Protein AF-0000000080778380 (afdb_homodimer)

Foldseek 3Di:
DVVVVVVVVVVVVVVVVVLVVVLVVLLVVLVVCVVVVHDLDDPVVVVVVLVVLVPDPDPCSVVVSVVVVVSSVVSSVSSVVVD/DVVVVVVVVVVVVVVVVVLVVVLVVLLVVLVVCVVVVHDLDDPVVVVVVLVVLVPDPDPCSVVVSVVVVVSSVVSSVSSVVVD

Radius of gyration: 16.79 Å; Cα contacts (8 Å, |Δi|>4): 120; chains: 2; bounding box: 36×52×35 Å

Organism: Finegoldia magna (strain ATCC 29328 / DSM 20472 / WAL 2508) (NCBI:txid334413)

Solvent-accessible surface area (backbone atoms only — not comparable to full-atom values): 9140 Å² total; per-residue (Å²): 110,66,66,60,49,51,53,45,51,53,48,50,52,51,44,50,53,49,48,47,54,45,46,52,51,32,40,51,49,25,52,53,26,57,77,66,74,42,72,88,79,48,67,71,60,54,49,50,56,55,50,54,51,69,69,50,85,55,90,50,40,70,54,49,48,56,37,48,51,45,45,52,52,47,39,52,51,50,26,51,67,76,102,110,64,69,60,49,54,52,44,51,54,48,50,52,52,44,51,52,49,48,48,53,45,46,51,50,31,40,51,50,25,51,54,25,58,77,66,74,43,71,87,80,47,70,69,61,54,48,51,56,54,49,55,51,67,69,50,86,54,92,51,39,71,55,49,49,55,36,49,52,44,47,52,52,47,38,51,50,50,25,51,66,77,103

Sequence (166 aa):
MEKFRKEIDEIDSEIARLLEERFEICSEIGEFKSKNNIETEDKSREKKIFEKIDQTDLKYRDNIKEVEAKILLESKKIQDNLKMEKFRKEIDEIDSEIARLLEERFEICSEIGEFKSKNNIETEDKSREKKIFEKIDQTDLKYRDNIKEVEAKILLESKKIQDNLK

Secondary structure (DSSP, 8-state):
-HHHHHHHHHHHHHHHHHHHHHHHHHHHHHHHHHHTT--S--HHHHHHHHHHHHT---TTHHHHHHHHHHHHHHHHHHHHHT-/-HHHHHHHHHHHHHHHHHHHHHHHHHHHHHHHHHHTT--S--HHHHHHHHHHHHT---TTHHHHHHHHHHHHHHHHHHHHHT-

InterPro domains:
  IPR002701 Chorismate mutase II, prokaryotic-type [PF01817] (5-79)
  IPR002701 Chorismate mutase II, prokaryotic-type [PS51168] (1-83)
  IPR002701 Chorismate mutase II, prokaryotic-type [SM00830] (5-82)
  IPR036263 Chorismate mutase type II superfamily [SSF48600] (1-53)
  IPR036979 Chorismate mutase domain superfamily [G3DSA:1.20.59.10] (1-80)
  IPR051331 Chorismate mutase-related enzymes [PTHR38041] (3-81)

pLDDT: mean 96.29, std 5.12, range [65.81, 98.88]

Structure (mmCIF, N/CA/C/O backbone):
data_AF-0000000080778380-model_v1
#
loop_
_entity.id
_entity.type
_entity.pdbx_description
1 polymer 'Chorismate mutase'
#
loop_
_atom_site.group_PDB
_atom_site.id
_atom_site.type_symbol
_atom_site.label_atom_id
_atom_site.label_alt_id
_atom_site.label_comp_id
_atom_site.label_asym_id
_atom_site.label_entity_id
_atom_site.label_seq_id
_atom_site.pdbx_PDB_ins_code
_atom_site.Cartn_x
_atom_site.Cartn_y
_atom_site.Cartn_z
_atom_site.occupancy
_atom_site.B_iso_or_equiv
_atom_site.auth_seq_id
_atom_site.auth_comp_id
_atom_site.auth_asym_id
_atom_site.auth_atom_id
_atom_site.pdbx_PDB_model_num
ATOM 1 N N . MET A 1 1 ? 8.008 -16.703 -15.547 1 87.94 1 MET A N 1
ATOM 2 C CA . MET A 1 1 ? 7.828 -15.938 -14.312 1 87.94 1 MET A CA 1
ATOM 3 C C . MET A 1 1 ? 8.352 -14.516 -14.469 1 87.94 1 MET A C 1
ATOM 5 O O . MET A 1 1 ? 7.809 -13.586 -13.867 1 87.94 1 MET A O 1
ATOM 9 N N . GLU A 1 2 ? 9.227 -14.406 -15.391 1 91.5 2 GLU A N 1
ATOM 10 C CA . GLU A 1 2 ? 9.93 -13.133 -15.508 1 91.5 2 GLU A CA 1
ATOM 11 C C . GLU A 1 2 ? 8.992 -12.039 -16.016 1 91.5 2 GLU A C 1
ATOM 13 O O . GLU A 1 2 ? 9.078 -10.891 -15.578 1 91.5 2 GLU A O 1
ATOM 18 N N . LYS A 1 3 ? 8.102 -12.422 -16.844 1 94.38 3 LYS A N 1
ATOM 19 C CA . LYS A 1 3 ? 7.156 -11.43 -17.344 1 94.38 3 LYS A CA 1
ATOM 20 C C . LYS A 1 3 ? 6.254 -10.914 -16.234 1 94.38 3 LYS A C 1
ATOM 22 O O . LYS A 1 3 ? 6.02 -9.711 -16.125 1 94.38 3 LYS A O 1
ATOM 27 N N . PHE A 1 4 ? 5.773 -11.797 -15.367 1 95.75 4 PHE A N 1
ATOM 28 C CA . PHE A 1 4 ? 4.941 -11.422 -14.227 1 95.75 4 PHE A CA 1
ATOM 29 C C . PHE A 1 4 ? 5.695 -10.5 -13.281 1 95.75 4 PHE A C 1
ATOM 31 O O . PHE A 1 4 ? 5.156 -9.484 -12.836 1 95.75 4 PHE A O 1
ATOM 38 N N . ARG A 1 5 ? 6.918 -10.82 -13.117 1 96 5 ARG A N 1
ATOM 39 C CA . ARG A 1 5 ? 7.727 -10.055 -12.172 1 96 5 ARG A CA 1
ATOM 40 C C . ARG A 1 5 ? 8.008 -8.648 -12.688 1 96 5 ARG A C 1
ATOM 42 O O . ARG A 1 5 ? 8.016 -7.688 -11.922 1 96 5 ARG A O 1
ATOM 49 N N . LYS A 1 6 ? 8.227 -8.594 -13.922 1 97.44 6 LYS A N 1
ATOM 50 C CA . LYS A 1 6 ? 8.445 -7.285 -14.539 1 97.44 6 LYS A CA 1
ATOM 51 C C . LYS A 1 6 ? 7.215 -6.395 -14.406 1 97.44 6 LYS A C 1
ATOM 53 O O . LYS A 1 6 ? 7.328 -5.207 -14.094 1 97.44 6 LYS A O 1
ATOM 58 N N . GLU A 1 7 ? 6.07 -6.98 -14.586 1 98.25 7 GLU A N 1
ATOM 59 C CA . GLU A 1 7 ? 4.82 -6.238 -14.453 1 98.25 7 GLU A CA 1
ATOM 60 C C . GLU A 1 7 ? 4.609 -5.773 -13.016 1 98.25 7 GLU A C 1
ATOM 62 O O . GLU A 1 7 ? 4.25 -4.617 -12.773 1 98.25 7 GLU A O 1
ATOM 67 N N . ILE A 1 8 ? 4.852 -6.641 -12.086 1 98.5 8 ILE A N 1
ATOM 68 C CA . ILE A 1 8 ? 4.695 -6.324 -10.672 1 98.5 8 ILE A CA 1
ATOM 69 C C . ILE A 1 8 ? 5.688 -5.23 -10.273 1 98.5 8 ILE A C 1
ATOM 71 O O . ILE A 1 8 ? 5.332 -4.289 -9.562 1 98.5 8 ILE A O 1
ATOM 75 N N . ASP A 1 9 ? 6.918 -5.367 -10.844 1 98 9 ASP A N 1
ATOM 76 C CA . ASP A 1 9 ? 7.938 -4.375 -10.523 1 98 9 ASP A CA 1
ATOM 77 C C . ASP A 1 9 ? 7.523 -2.988 -11.016 1 98 9 ASP A C 1
ATOM 79 O O . ASP A 1 9 ? 7.766 -1.987 -10.336 1 98 9 ASP A O 1
ATOM 83 N N . GLU A 1 10 ? 6.965 -2.898 -12.141 1 98.44 10 GLU A N 1
ATOM 84 C CA . GLU A 1 10 ? 6.496 -1.629 -12.688 1 98.44 10 GLU A CA 1
ATOM 85 C C . GLU A 1 10 ? 5.363 -1.05 -11.844 1 98.44 10 GLU A C 1
ATOM 87 O O . GLU A 1 10 ? 5.355 0.145 -11.539 1 98.44 10 GLU A O 1
ATOM 92 N N . ILE A 1 11 ? 4.426 -1.887 -11.477 1 98.75 11 ILE A N 1
ATOM 93 C CA . ILE A 1 11 ? 3.305 -1.459 -10.648 1 98.75 11 ILE A CA 1
ATOM 94 C C . ILE A 1 11 ? 3.816 -0.987 -9.289 1 98.75 11 ILE A C 1
ATOM 96 O O . ILE A 1 11 ? 3.393 0.058 -8.789 1 98.75 11 ILE A O 1
ATOM 100 N N . ASP A 1 12 ? 4.77 -1.764 -8.734 1 98.5 12 ASP A N 1
ATOM 101 C CA . ASP A 1 12 ? 5.324 -1.414 -7.43 1 98.5 12 ASP A CA 1
ATOM 102 C C . ASP A 1 12 ? 6.023 -0.056 -7.473 1 98.5 12 ASP A C 1
ATOM 104 O O . ASP A 1 12 ? 5.945 0.721 -6.52 1 98.5 12 ASP A O 1
ATOM 108 N N . SER 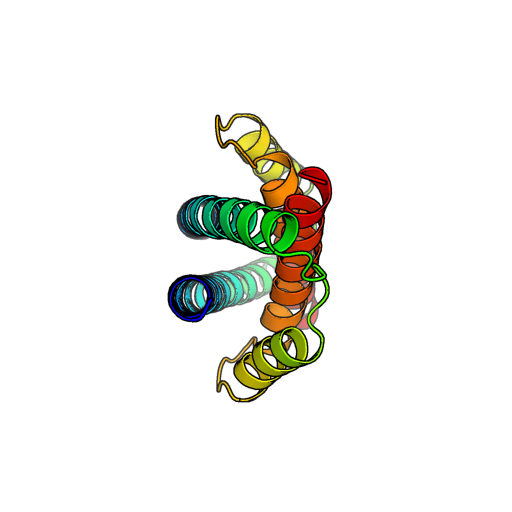A 1 13 ? 6.711 0.201 -8.57 1 97.88 13 SER A N 1
ATOM 109 C CA . SER A 1 13 ? 7.379 1.487 -8.727 1 97.88 13 SER A CA 1
ATOM 110 C C . SER A 1 13 ? 6.375 2.635 -8.75 1 97.88 13 SER A C 1
ATOM 112 O O . SER A 1 13 ? 6.613 3.686 -8.148 1 97.88 13 SER A O 1
ATOM 114 N N . GLU A 1 14 ? 5.297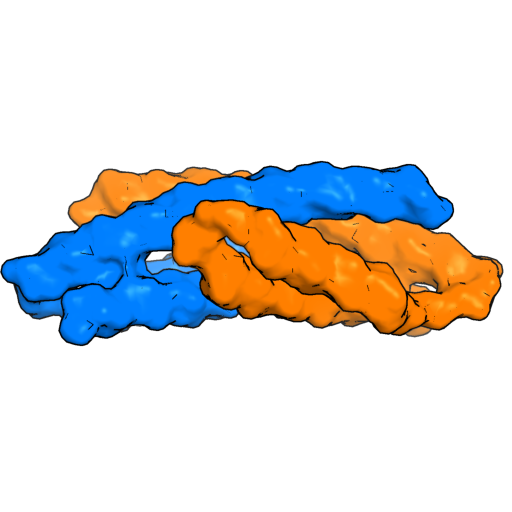 2.434 -9.398 1 98.62 14 GLU A N 1
ATOM 115 C CA . GLU A 1 14 ? 4.25 3.449 -9.453 1 98.62 14 GLU A CA 1
ATOM 116 C C . GLU A 1 14 ? 3.6 3.646 -8.086 1 98.62 14 GLU A C 1
ATOM 118 O O . GLU A 1 14 ? 3.346 4.777 -7.672 1 98.62 14 GLU A O 1
ATOM 123 N N . ILE A 1 15 ? 3.344 2.582 -7.383 1 98.81 15 ILE A N 1
ATOM 124 C CA . ILE A 1 15 ? 2.748 2.656 -6.055 1 98.81 15 ILE A CA 1
ATOM 125 C C . ILE A 1 15 ? 3.678 3.424 -5.113 1 98.81 15 ILE A C 1
ATOM 127 O O . ILE A 1 15 ? 3.23 4.289 -4.359 1 98.81 15 ILE A O 1
ATOM 131 N N . ALA A 1 16 ? 4.973 3.125 -5.215 1 98.62 16 ALA A N 1
ATOM 132 C CA . ALA A 1 16 ? 5.938 3.811 -4.359 1 98.62 16 ALA A CA 1
ATOM 133 C C . ALA A 1 16 ? 5.934 5.312 -4.621 1 98.62 16 ALA A C 1
ATOM 135 O O . ALA A 1 16 ? 5.988 6.113 -3.686 1 98.62 16 ALA A O 1
ATOM 136 N N . ARG A 1 17 ? 5.8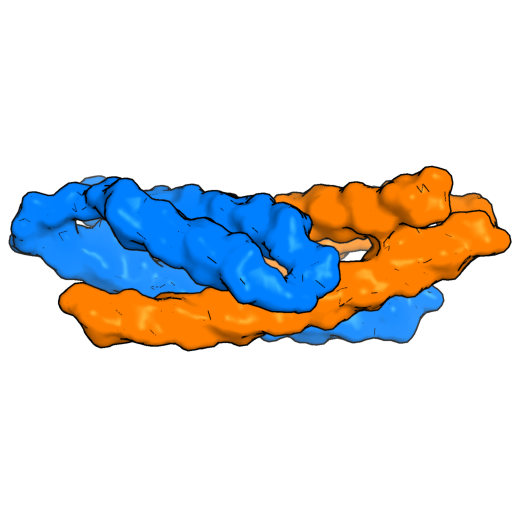79 5.66 -5.871 1 98.38 17 ARG A N 1
ATOM 137 C CA . ARG A 1 17 ? 5.844 7.07 -6.242 1 98.38 17 ARG A CA 1
ATOM 138 C C . ARG A 1 17 ? 4.59 7.75 -5.695 1 98.38 17 ARG A C 1
ATOM 140 O O . ARG A 1 17 ? 4.664 8.859 -5.16 1 98.38 17 ARG A O 1
ATOM 147 N N . LEU A 1 18 ? 3.447 7.129 -5.805 1 98.88 18 LEU A N 1
ATOM 148 C CA . LEU A 1 18 ? 2.189 7.668 -5.297 1 98.88 18 LEU A CA 1
ATOM 149 C C . LEU A 1 18 ? 2.219 7.773 -3.773 1 98.88 18 LEU A C 1
ATOM 151 O O . LEU A 1 18 ? 1.745 8.758 -3.207 1 98.88 18 LEU A O 1
ATOM 155 N N . LEU A 1 19 ? 2.824 6.797 -3.109 1 98.88 19 LEU A N 1
ATOM 156 C CA . LEU A 1 19 ? 2.941 6.828 -1.655 1 98.88 19 LEU A CA 1
ATOM 157 C C . LEU A 1 19 ? 3.83 7.984 -1.208 1 98.88 19 LEU A C 1
ATOM 159 O O . LEU A 1 19 ? 3.541 8.641 -0.206 1 98.88 19 LEU A O 1
ATOM 163 N N . GLU A 1 20 ? 4.906 8.156 -1.979 1 98.81 20 GLU A N 1
ATOM 164 C CA . GLU A 1 20 ? 5.785 9.289 -1.679 1 98.81 20 GLU A CA 1
ATOM 165 C C . GLU A 1 20 ? 5.016 10.609 -1.716 1 98.81 20 GLU A C 1
ATOM 167 O O . GLU A 1 20 ? 5.141 11.43 -0.807 1 98.81 20 GLU A O 1
ATOM 172 N N . GLU A 1 21 ? 4.258 10.766 -2.766 1 98.75 21 GLU A N 1
ATOM 173 C CA . GLU A 1 21 ? 3.434 11.969 -2.9 1 98.75 21 GLU A CA 1
ATOM 174 C C . GLU A 1 21 ? 2.42 12.07 -1.766 1 98.75 21 GLU A C 1
ATOM 176 O O . GLU A 1 21 ? 2.258 13.133 -1.163 1 98.75 21 GLU A O 1
ATOM 181 N N . ARG A 1 22 ? 1.748 11.07 -1.43 1 98.81 22 ARG A N 1
ATOM 182 C CA . ARG A 1 22 ? 0.741 11.031 -0.374 1 98.81 22 ARG A CA 1
ATOM 183 C C . ARG A 1 22 ? 1.346 11.422 0.973 1 98.81 22 ARG A C 1
ATOM 185 O O . ARG A 1 22 ? 0.743 12.18 1.735 1 98.81 22 ARG A O 1
ATOM 192 N N . PHE A 1 23 ? 2.496 10.836 1.221 1 98.69 23 PHE A N 1
ATOM 193 C CA . PHE A 1 23 ? 3.129 11.047 2.518 1 98.69 23 PHE A CA 1
ATOM 194 C C . PHE A 1 23 ? 3.654 12.469 2.643 1 98.69 23 PH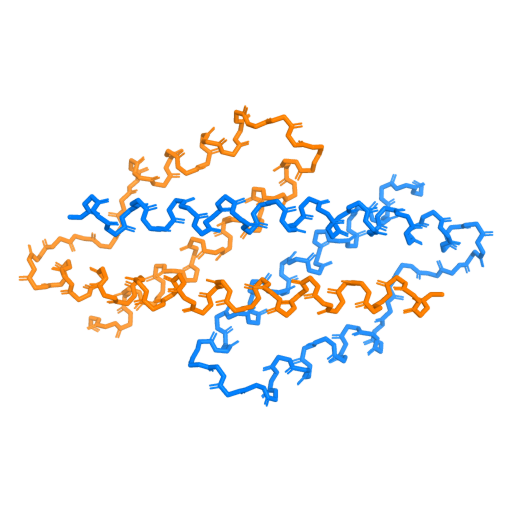E A C 1
ATOM 196 O O . PHE A 1 23 ? 3.662 13.047 3.734 1 98.69 23 PHE A O 1
ATOM 203 N N . GLU A 1 24 ? 4.047 13.023 1.475 1 98.5 24 GLU A N 1
ATOM 204 C CA . GLU A 1 24 ? 4.387 14.445 1.496 1 98.5 24 GLU A CA 1
ATOM 205 C C . GLU A 1 24 ? 3.182 15.297 1.886 1 98.5 24 GLU A C 1
ATOM 207 O O . GLU A 1 24 ? 3.297 16.203 2.711 1 98.5 24 GLU A O 1
ATOM 212 N N . ILE A 1 25 ? 2.047 15.008 1.34 1 98.5 25 ILE A N 1
ATOM 213 C CA . ILE A 1 25 ? 0.816 15.703 1.688 1 98.5 25 ILE A CA 1
ATOM 214 C C . ILE A 1 25 ? 0.496 15.484 3.164 1 98.5 25 ILE A C 1
ATOM 216 O O . ILE A 1 25 ? 0.08 16.406 3.861 1 98.5 25 ILE A O 1
ATOM 220 N N . CYS A 1 26 ? 0.707 14.273 3.701 1 98.12 26 CYS A N 1
ATOM 221 C CA . CYS A 1 26 ? 0.464 13.969 5.109 1 98.12 26 CYS A CA 1
ATOM 222 C C . CYS A 1 26 ? 1.348 14.828 6.008 1 98.12 26 CYS A C 1
ATOM 224 O O . CYS A 1 26 ? 0.914 15.266 7.074 1 98.12 26 CYS A O 1
ATOM 226 N N . SER A 1 27 ? 2.572 14.977 5.527 1 97.81 27 SER A N 1
ATOM 227 C CA . SER A 1 27 ? 3.479 15.828 6.285 1 97.81 27 SER A CA 1
ATOM 228 C C . SER A 1 27 ? 2.943 17.25 6.383 1 97.81 27 SER A C 1
ATOM 230 O O . SER A 1 27 ? 2.957 17.859 7.457 1 97.81 27 SER A O 1
ATOM 232 N N . GLU A 1 28 ? 2.447 17.75 5.297 1 97.44 28 GLU A N 1
ATOM 233 C CA . GLU A 1 28 ? 1.861 19.078 5.266 1 97.44 28 GLU A CA 1
ATOM 234 C C . GLU A 1 28 ? 0.621 19.172 6.152 1 97.44 28 GLU A C 1
ATOM 236 O O . GLU A 1 28 ? 0.413 20.156 6.848 1 97.44 28 GLU A O 1
ATOM 241 N N . ILE A 1 29 ? -0.168 18.188 6.148 1 97.19 29 ILE A N 1
ATOM 242 C CA . ILE A 1 29 ? -1.358 18.109 6.992 1 97.19 29 ILE A CA 1
ATOM 243 C C . ILE A 1 29 ? -0.952 18.125 8.461 1 97.19 29 ILE A C 1
ATOM 245 O O . ILE A 1 29 ? -1.56 18.828 9.273 1 97.19 29 ILE A O 1
ATOM 249 N N . GLY A 1 30 ? 0.051 17.359 8.75 1 96.56 30 GLY A N 1
ATOM 250 C CA . GLY A 1 30 ? 0.546 17.344 10.117 1 96.56 30 GLY A CA 1
ATOM 251 C C . GLY A 1 30 ? 0.963 18.703 10.617 1 96.56 30 GLY A C 1
ATOM 252 O O . GLY A 1 30 ? 0.634 19.094 11.742 1 96.56 30 GLY A O 1
ATOM 253 N N . GLU A 1 31 ? 1.699 19.422 9.758 1 96.31 31 GLU A N 1
ATOM 254 C CA . GLU A 1 31 ? 2.123 20.766 10.102 1 96.31 31 GLU A CA 1
ATOM 255 C C . GLU A 1 31 ? 0.92 21.688 10.328 1 96.31 31 GLU A C 1
ATOM 257 O O . GLU A 1 31 ? 0.893 22.453 11.297 1 96.31 31 GLU A O 1
ATOM 262 N N . PHE A 1 32 ? 0.011 21.609 9.406 1 95.56 32 PHE A N 1
ATOM 263 C CA . PHE A 1 32 ? -1.204 22.406 9.508 1 95.56 32 PHE A CA 1
ATOM 264 C C . PHE A 1 32 ? -1.931 22.125 10.82 1 95.56 32 PHE A C 1
ATOM 266 O O . PHE A 1 32 ? -2.332 23.047 11.523 1 95.56 32 PHE A O 1
ATOM 273 N N . LYS A 1 33 ? -2.09 20.906 11.164 1 96 33 LYS A N 1
ATOM 274 C CA . LYS A 1 33 ? -2.811 20.516 12.375 1 96 33 LYS A CA 1
ATOM 275 C C . LYS A 1 33 ? -2.072 20.984 13.625 1 96 33 LYS A C 1
ATOM 277 O O . LYS A 1 33 ? -2.691 21.469 14.57 1 96 33 LYS A O 1
ATOM 282 N N . SER A 1 34 ? -0.782 20.766 13.57 1 95.31 34 SER A N 1
ATOM 283 C CA . SER A 1 34 ? 0.041 21.203 14.695 1 95.31 34 SER A CA 1
ATOM 284 C C . SER A 1 34 ? -0.096 22.703 14.945 1 95.31 34 SER A C 1
ATOM 286 O O . SER A 1 34 ? -0.331 23.125 16.078 1 95.31 34 SER A O 1
ATOM 288 N N . LYS A 1 35 ? -0.036 23.422 13.961 1 95.25 35 LYS A N 1
ATOM 289 C CA . LYS A 1 35 ? -0.121 24.875 14.047 1 95.25 35 LYS A CA 1
ATOM 290 C C . LYS A 1 35 ? -1.494 25.328 14.547 1 95.25 35 LYS A C 1
ATOM 292 O O . LYS A 1 35 ? -1.627 26.391 15.156 1 95.25 35 LYS A O 1
ATOM 297 N N . ASN A 1 36 ? -2.465 24.531 14.32 1 95.69 36 ASN A N 1
ATOM 298 C CA . ASN A 1 36 ? -3.832 24.922 14.664 1 95.69 36 ASN A CA 1
ATOM 299 C C . ASN A 1 36 ? -4.363 24.109 15.844 1 95.69 36 ASN A C 1
ATOM 301 O O . ASN A 1 36 ? -5.566 24.125 16.109 1 95.69 36 ASN A O 1
ATOM 305 N N . ASN A 1 37 ? -3.564 23.281 16.453 1 95.88 37 ASN A N 1
ATOM 306 C CA . ASN A 1 37 ? -3.879 22.5 17.641 1 95.88 37 ASN A CA 1
ATOM 307 C C . ASN A 1 37 ? -4.992 21.484 17.359 1 95.88 37 ASN A C 1
ATOM 309 O O . ASN A 1 37 ? -5.934 21.359 18.141 1 95.88 37 ASN A O 1
ATOM 313 N N . ILE A 1 38 ? -4.926 21.016 16.219 1 94.94 38 ILE A N 1
ATOM 314 C CA . ILE A 1 38 ? -5.844 19.953 15.805 1 94.94 38 ILE A CA 1
ATOM 315 C C . ILE A 1 38 ? -5.176 18.594 15.984 1 94.94 38 ILE A C 1
ATOM 317 O O . ILE A 1 38 ? -3.998 18.422 15.656 1 94.94 38 ILE A O 1
ATOM 321 N N . GLU A 1 39 ? -5.859 17.656 16.469 1 95.62 39 GLU A N 1
ATOM 322 C CA . GLU A 1 39 ? -5.316 16.328 16.703 1 95.62 39 GLU A CA 1
ATOM 323 C C . GLU A 1 39 ? -5.062 15.586 15.391 1 95.62 39 GLU A C 1
ATOM 325 O O . GLU A 1 39 ? -5.793 15.773 14.414 1 95.62 39 GLU A O 1
ATOM 330 N N . THR A 1 40 ? -4.082 14.719 15.375 1 96.19 40 THR A N 1
ATOM 331 C CA . THR A 1 40 ? -3.762 13.906 14.211 1 96.19 40 THR A CA 1
ATOM 332 C C . THR A 1 40 ? -4.891 12.922 13.906 1 96.19 40 THR A C 1
ATOM 334 O O . THR A 1 40 ? -5.312 12.781 12.758 1 96.19 40 THR A O 1
ATOM 337 N N . GLU A 1 41 ? -5.312 12.281 15.031 1 95.69 41 GLU A N 1
ATOM 338 C CA . GLU A 1 41 ? -6.375 11.289 14.875 1 95.69 41 GLU A CA 1
ATOM 339 C C . GLU A 1 41 ? -7.672 11.945 14.406 1 95.69 41 GLU A C 1
ATOM 341 O O . GLU A 1 41 ? -8.062 13 14.914 1 95.69 41 GLU A O 1
ATOM 346 N N . ASP A 1 42 ? -8.234 11.375 13.391 1 95.75 42 ASP A N 1
ATOM 347 C CA . ASP A 1 42 ? -9.523 11.789 12.852 1 95.75 42 ASP A CA 1
ATOM 348 C C . ASP A 1 42 ? -10.391 10.578 12.523 1 95.75 42 ASP A C 1
ATOM 350 O O . ASP A 1 42 ? -10.445 10.141 11.375 1 95.75 42 ASP A O 1
ATOM 354 N N . LYS A 1 43 ? -11.102 10.125 13.484 1 97 43 LYS A N 1
ATOM 355 C CA . LYS A 1 43 ? -11.844 8.875 13.398 1 97 43 LYS A CA 1
ATOM 356 C C . LYS A 1 43 ? -12.898 8.93 12.297 1 97 43 LYS A C 1
ATOM 358 O O . LYS A 1 43 ? -13.164 7.93 11.625 1 97 43 LYS A O 1
ATOM 363 N N . SER A 1 44 ? -13.484 10.055 12.164 1 96.81 44 SER A N 1
ATOM 364 C CA . SER A 1 44 ? -14.5 10.219 11.133 1 96.81 44 SER A CA 1
ATOM 365 C C . SER A 1 44 ? -13.898 10.078 9.742 1 96.81 44 SER A C 1
ATOM 367 O O . SER A 1 44 ? -14.484 9.422 8.875 1 96.81 44 SER A O 1
ATOM 369 N N . ARG A 1 45 ? -12.727 10.688 9.578 1 96.75 45 ARG A N 1
ATOM 370 C CA . ARG A 1 45 ? -12.039 10.594 8.297 1 96.75 45 ARG A CA 1
ATOM 371 C C . ARG A 1 45 ? -11.594 9.164 8.016 1 96.75 45 ARG A C 1
ATOM 373 O O . ARG A 1 45 ? -11.75 8.672 6.898 1 96.75 45 ARG A O 1
ATOM 380 N N . GLU A 1 46 ? -11.062 8.516 9.031 1 97.38 46 GLU A N 1
ATOM 381 C CA . GLU A 1 46 ? -10.602 7.137 8.891 1 97.38 46 GLU A CA 1
ATOM 382 C C . GLU A 1 46 ? -11.75 6.211 8.5 1 97.38 46 GLU A C 1
ATOM 384 O O . GLU A 1 46 ? -11.609 5.383 7.598 1 97.38 46 GLU A O 1
ATOM 389 N N . LYS A 1 47 ? -12.852 6.402 9.117 1 97.31 47 LYS A N 1
ATOM 390 C CA . LYS A 1 47 ? -14.039 5.609 8.805 1 97.31 47 LYS A CA 1
ATOM 391 C C . LYS A 1 47 ? -14.469 5.809 7.352 1 97.31 47 LYS A C 1
ATOM 393 O O . LYS A 1 47 ? -14.812 4.844 6.664 1 97.31 47 LYS A O 1
ATOM 398 N N . LYS A 1 48 ? -14.453 6.98 6.938 1 97 48 LYS A N 1
ATOM 399 C CA . LYS A 1 48 ? -14.852 7.301 5.566 1 97 48 LYS A CA 1
ATOM 400 C C . LYS A 1 48 ? -13.93 6.625 4.555 1 97 48 LYS A C 1
ATOM 402 O O . LYS A 1 48 ? -14.391 6.156 3.512 1 97 48 LYS A O 1
ATOM 407 N N . ILE A 1 49 ? -12.656 6.617 4.852 1 96.69 49 ILE A N 1
ATOM 408 C CA . ILE A 1 49 ? -11.672 6 3.971 1 96.69 49 ILE A CA 1
ATOM 409 C C . ILE A 1 49 ? -11.992 4.516 3.807 1 96.69 49 ILE A C 1
ATOM 411 O O . ILE A 1 49 ? -12.055 4.008 2.684 1 96.69 49 ILE A O 1
ATOM 415 N N . PHE A 1 50 ? -12.242 3.84 4.902 1 96.62 50 PHE A N 1
ATOM 416 C CA . PHE A 1 50 ? -12.516 2.408 4.852 1 96.62 50 PHE A CA 1
ATOM 417 C C . PHE A 1 50 ? -13.883 2.139 4.23 1 96.62 50 PHE A C 1
ATOM 419 O O . PHE A 1 50 ? -14.055 1.171 3.484 1 96.62 50 PHE A O 1
ATOM 426 N N . GLU A 1 51 ? -14.828 2.98 4.5 1 96.88 51 GLU A N 1
ATOM 427 C CA . GLU A 1 51 ? -16.156 2.846 3.898 1 96.88 51 GLU A CA 1
ATOM 428 C C . GLU A 1 51 ? -16.078 2.975 2.379 1 96.88 51 GLU A C 1
ATOM 430 O O . GLU A 1 51 ? -16.797 2.271 1.658 1 96.88 51 GLU A O 1
ATOM 435 N N . LYS A 1 52 ? -15.281 3.877 1.929 1 96.69 52 LYS A N 1
ATOM 436 C CA . LYS A 1 52 ? -15.117 4.055 0.489 1 96.69 52 LYS A CA 1
ATOM 437 C C . LYS A 1 52 ? -14.594 2.781 -0.166 1 96.69 52 LYS A C 1
ATOM 439 O O . LYS A 1 52 ? -15.07 2.383 -1.23 1 96.69 52 LYS A O 1
ATOM 444 N N . ILE A 1 53 ? -13.625 2.201 0.501 1 95.62 53 ILE A N 1
ATOM 445 C CA . ILE A 1 53 ? -13.062 0.963 -0.025 1 95.62 53 ILE A CA 1
ATOM 446 C C . ILE A 1 53 ? -14.141 -0.124 -0.044 1 95.62 53 ILE A C 1
ATOM 448 O O . ILE A 1 53 ? -14.266 -0.865 -1.021 1 95.62 53 ILE A O 1
ATOM 452 N N . ASP A 1 54 ? -14.961 -0.139 1.015 1 95.31 54 ASP A N 1
ATOM 453 C CA . ASP A 1 54 ? -15.984 -1.165 1.16 1 95.31 54 ASP A CA 1
ATOM 454 C C . ASP A 1 54 ? -17.047 -1.034 0.073 1 95.31 54 ASP A C 1
ATOM 456 O O . ASP A 1 54 ? -17.719 -2.012 -0.268 1 95.31 54 ASP A O 1
ATOM 460 N N . GLN A 1 55 ? -17.172 0.06 -0.477 1 96.38 55 GLN A N 1
ATOM 461 C CA . GLN A 1 55 ? -18.234 0.335 -1.44 1 96.38 55 GLN A CA 1
ATOM 462 C C . GLN A 1 55 ? -17.766 0.057 -2.867 1 96.38 55 GLN A C 1
ATOM 464 O O . GLN A 1 55 ? -18.562 0.101 -3.807 1 96.38 55 GLN A O 1
ATOM 469 N N . THR A 1 56 ? -16.516 -0.242 -3.002 1 95.75 56 THR A N 1
ATOM 470 C CA . THR A 1 56 ? -16 -0.529 -4.336 1 95.75 56 THR A CA 1
ATOM 471 C C . THR A 1 56 ? -16.375 -1.943 -4.77 1 95.75 56 THR A C 1
ATOM 473 O O . THR A 1 56 ? -16.734 -2.779 -3.934 1 95.75 56 THR A O 1
ATOM 476 N N . ASP A 1 57 ? -16.375 -2.125 -6.086 1 95.62 57 ASP A N 1
ATOM 477 C CA . ASP A 1 57 ? -16.609 -3.457 -6.629 1 95.62 57 ASP A CA 1
ATOM 478 C C . ASP A 1 57 ? -15.305 -4.16 -6.977 1 95.62 57 ASP A C 1
ATOM 480 O O . ASP A 1 57 ? -15.297 -5.094 -7.785 1 95.62 57 ASP A O 1
ATOM 484 N N . LEU A 1 58 ? -14.281 -3.762 -6.371 1 96.94 58 LEU A N 1
ATOM 485 C CA . LEU A 1 58 ? -12.984 -4.352 -6.656 1 96.94 58 LEU A CA 1
ATOM 486 C C . LEU A 1 58 ? -12.93 -5.801 -6.176 1 96.94 58 LEU A C 1
ATOM 488 O O . LEU A 1 58 ? -13.406 -6.117 -5.086 1 96.94 58 LEU A O 1
ATOM 492 N N . LYS A 1 59 ? -12.391 -6.641 -6.973 1 97.56 59 LYS A N 1
ATOM 493 C CA . LYS A 1 59 ? -12.312 -8.07 -6.688 1 97.56 59 LYS A CA 1
ATOM 494 C C . LYS A 1 59 ? -11.508 -8.328 -5.418 1 97.56 59 LYS A C 1
ATOM 496 O O . LYS A 1 59 ? -11.836 -9.227 -4.641 1 97.56 59 LYS A O 1
ATOM 501 N N . TYR A 1 60 ? -10.5 -7.547 -5.176 1 97.81 60 TYR A N 1
ATOM 502 C CA . TYR A 1 60 ? -9.594 -7.773 -4.055 1 97.81 60 TYR A CA 1
ATOM 503 C C . TYR A 1 60 ? -9.773 -6.711 -2.98 1 97.81 60 TYR A C 1
ATOM 505 O O . TYR A 1 60 ? -8.812 -6.297 -2.332 1 97.81 60 TYR A O 1
ATOM 513 N N . ARG A 1 61 ? -10.969 -6.309 -2.82 1 97.25 61 ARG A N 1
ATOM 514 C CA . ARG A 1 61 ? -11.32 -5.199 -1.937 1 97.25 61 ARG A CA 1
ATOM 515 C C . ARG A 1 61 ? -10.828 -5.461 -0.516 1 97.25 61 ARG A C 1
ATOM 517 O O . ARG A 1 61 ? -10.336 -4.551 0.155 1 97.25 61 ARG A O 1
ATOM 524 N N . ASP A 1 62 ? -10.922 -6.707 -0.023 1 97.38 62 ASP A N 1
ATOM 525 C CA . ASP A 1 62 ? -10.516 -7.027 1.341 1 97.38 62 ASP A CA 1
ATOM 526 C C . ASP A 1 62 ? -9 -6.918 1.5 1 97.38 62 ASP A C 1
ATOM 528 O O . ASP A 1 62 ? -8.516 -6.395 2.506 1 97.38 62 ASP A O 1
ATOM 532 N N . ASN A 1 63 ? -8.266 -7.398 0.504 1 98.5 63 ASN A N 1
ATOM 533 C CA . ASN A 1 63 ? -6.812 -7.25 0.512 1 98.5 63 ASN A CA 1
ATOM 534 C C . ASN A 1 63 ? -6.398 -5.785 0.444 1 98.5 63 ASN A C 1
ATOM 536 O O . ASN A 1 63 ? -5.48 -5.363 1.146 1 98.5 63 ASN A O 1
ATOM 540 N N . ILE A 1 64 ? -7.094 -5.035 -0.396 1 98.69 64 ILE A N 1
ATOM 541 C CA . ILE A 1 64 ? -6.785 -3.623 -0.575 1 98.69 64 ILE A CA 1
ATOM 542 C C . ILE A 1 64 ? -7.043 -2.869 0.729 1 98.69 64 ILE A C 1
ATOM 544 O O . ILE A 1 64 ? -6.266 -1.988 1.107 1 98.69 64 ILE A O 1
ATOM 548 N N . LYS A 1 65 ? -8.078 -3.232 1.433 1 98.44 65 LYS A N 1
ATOM 549 C CA . LYS A 1 65 ? -8.398 -2.611 2.715 1 98.44 65 LYS A CA 1
ATOM 550 C C . LYS A 1 65 ? -7.266 -2.811 3.719 1 98.44 65 LYS A C 1
ATOM 552 O O . LYS A 1 65 ? -6.93 -1.897 4.477 1 98.44 65 LYS A O 1
ATOM 557 N N . GLU A 1 66 ? -6.695 -3.977 3.723 1 98.62 66 GLU A N 1
ATOM 558 C CA . 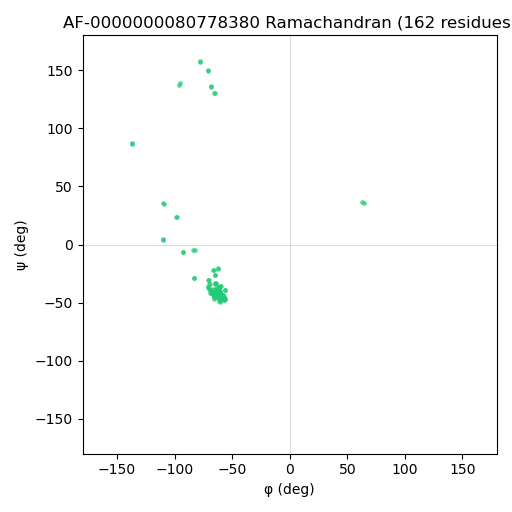GLU A 1 66 ? -5.578 -4.266 4.617 1 98.62 66 GLU A CA 1
ATOM 559 C C . GLU A 1 66 ? -4.375 -3.383 4.301 1 98.62 66 GLU A C 1
ATOM 561 O O . GLU A 1 66 ? -3.703 -2.889 5.207 1 98.62 66 GLU A O 1
ATOM 566 N N . VAL A 1 67 ? -4.098 -3.221 3.049 1 98.88 67 VAL A N 1
ATOM 567 C CA . VAL A 1 67 ? -2.984 -2.371 2.639 1 98.88 67 VAL A CA 1
ATOM 568 C C . VAL A 1 67 ? -3.277 -0.919 3.008 1 98.88 67 VAL A C 1
ATOM 570 O O . VAL A 1 67 ? -2.408 -0.217 3.527 1 98.88 67 VAL A O 1
ATOM 573 N N . GLU A 1 68 ? -4.535 -0.458 2.785 1 98.62 68 GLU A N 1
ATOM 574 C CA . GLU A 1 68 ? -4.93 0.906 3.121 1 98.62 68 GLU A CA 1
ATOM 575 C C . GLU A 1 68 ? -4.797 1.167 4.617 1 98.62 68 GLU A C 1
ATOM 577 O O . GLU A 1 68 ? -4.418 2.266 5.031 1 98.62 68 GLU A O 1
ATOM 582 N N . ALA A 1 69 ? -5.105 0.173 5.395 1 98.62 69 ALA A N 1
ATOM 583 C CA . ALA A 1 69 ? -4.949 0.307 6.84 1 98.62 69 ALA A CA 1
ATOM 584 C C . ALA A 1 69 ? -3.498 0.592 7.211 1 98.62 69 ALA A C 1
ATOM 586 O O . ALA A 1 69 ? -3.225 1.42 8.086 1 98.62 69 ALA A O 1
ATOM 587 N N . LYS A 1 70 ? -2.607 -0.077 6.582 1 98.88 70 LYS A N 1
ATOM 588 C CA . LYS A 1 70 ? -1.19 0.156 6.844 1 98.88 70 LYS A CA 1
ATOM 589 C C . LYS A 1 70 ? -0.764 1.54 6.363 1 98.88 70 LYS A C 1
ATOM 591 O O . LYS A 1 70 ? 0.026 2.217 7.023 1 98.88 70 LYS A O 1
ATOM 596 N N . ILE A 1 71 ? -1.296 1.964 5.227 1 98.88 71 ILE A N 1
ATOM 597 C CA . ILE A 1 71 ? -1.007 3.301 4.719 1 98.88 71 ILE A CA 1
ATOM 598 C C . ILE A 1 71 ? -1.46 4.348 5.734 1 98.88 71 ILE A C 1
ATOM 600 O O . ILE A 1 71 ? -0.726 5.293 6.031 1 98.88 71 ILE A O 1
ATOM 604 N N . LEU A 1 72 ? -2.648 4.152 6.223 1 98.44 72 LEU A N 1
ATOM 605 C CA . LEU A 1 72 ? -3.188 5.082 7.207 1 98.44 72 LEU A CA 1
ATOM 606 C C . LEU A 1 72 ? -2.301 5.133 8.445 1 98.44 72 LEU A C 1
ATOM 608 O O . LEU A 1 72 ? -2.023 6.215 8.969 1 98.44 72 LEU A O 1
ATOM 612 N N . LEU A 1 73 ? -1.834 3.98 8.898 1 98.31 73 LEU A N 1
ATOM 613 C CA . LEU A 1 73 ? -0.965 3.914 10.07 1 98.31 73 LEU A CA 1
ATOM 614 C C . LEU A 1 73 ? 0.327 4.688 9.836 1 98.31 73 LEU A C 1
ATOM 616 O O . LEU A 1 73 ? 0.736 5.492 10.672 1 98.31 73 LEU A O 1
ATOM 620 N N . GLU A 1 74 ? 0.968 4.426 8.672 1 98.56 74 GLU A N 1
ATOM 621 C CA . GLU A 1 74 ? 2.217 5.109 8.352 1 98.56 74 GLU A CA 1
ATOM 622 C C . GLU A 1 74 ? 1.993 6.609 8.172 1 98.56 74 GLU A C 1
ATOM 624 O O . GLU A 1 74 ? 2.863 7.418 8.508 1 98.56 74 GLU A O 1
ATOM 629 N N . SER A 1 75 ? 0.822 6.988 7.648 1 98.44 75 SER A N 1
ATOM 630 C CA . SER A 1 75 ? 0.466 8.398 7.496 1 98.44 75 SER A CA 1
ATOM 631 C C . SER A 1 75 ? 0.387 9.094 8.852 1 98.44 75 SER A C 1
ATOM 633 O O . SER A 1 75 ? 0.908 10.203 9.016 1 98.44 75 SER A O 1
ATOM 635 N N . LYS A 1 76 ? -0.23 8.484 9.797 1 97.88 76 LYS A N 1
ATOM 636 C CA . LYS A 1 76 ? -0.352 9.055 11.141 1 97.88 76 LYS A CA 1
ATOM 637 C C . LYS A 1 76 ? 1.017 9.203 11.797 1 97.88 76 LYS A C 1
ATOM 639 O O . LYS A 1 76 ? 1.271 10.195 12.492 1 97.88 76 LYS A O 1
ATOM 644 N N . LYS A 1 77 ? 1.883 8.227 11.609 1 97.94 77 LYS A N 1
ATOM 645 C CA . LYS A 1 77 ? 3.238 8.312 12.148 1 97.94 77 LYS A CA 1
ATOM 646 C C . LYS A 1 77 ? 3.961 9.547 11.617 1 97.94 77 LYS A C 1
ATOM 648 O O . LYS A 1 77 ? 4.637 10.25 12.375 1 97.94 77 LYS A O 1
ATOM 653 N N . ILE A 1 78 ? 3.787 9.742 10.328 1 97.75 78 ILE A N 1
ATOM 654 C CA . ILE A 1 78 ? 4.43 10.875 9.672 1 97.75 78 ILE A CA 1
A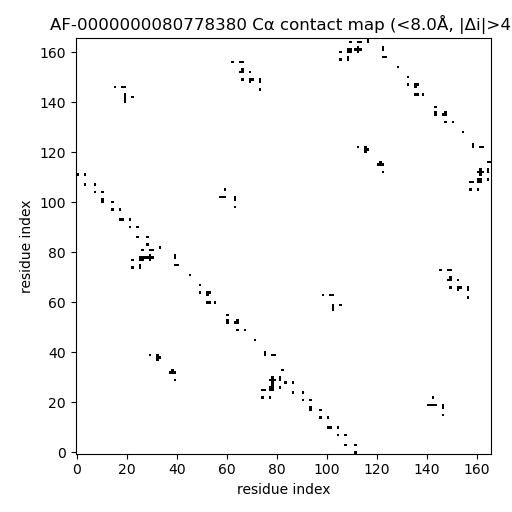TOM 655 C C . ILE A 1 78 ? 3.893 12.18 10.242 1 97.75 78 ILE A C 1
ATOM 657 O O . ILE A 1 78 ? 4.66 13.109 10.516 1 97.75 78 ILE A O 1
ATOM 661 N N . GLN A 1 79 ? 2.596 12.281 10.422 1 97.12 79 GLN A N 1
ATOM 662 C CA . GLN A 1 79 ? 1.967 13.477 10.977 1 97.12 79 GLN A CA 1
ATOM 663 C C . GLN A 1 79 ? 2.42 13.719 12.414 1 97.12 79 GLN A C 1
ATOM 665 O O . GLN A 1 79 ? 2.607 14.867 12.828 1 97.12 79 GLN A O 1
ATOM 670 N N . ASP A 1 80 ? 2.672 12.648 13.172 1 94 80 ASP A N 1
ATOM 671 C CA . ASP A 1 80 ? 3.018 12.766 14.586 1 94 80 ASP A CA 1
ATOM 672 C C . ASP A 1 80 ? 4.504 13.062 14.766 1 94 80 ASP A C 1
ATOM 674 O O . ASP A 1 80 ? 4.918 13.57 15.812 1 94 80 ASP A O 1
ATOM 678 N N . ASN A 1 81 ? 5.328 12.602 13.828 1 84.19 81 ASN A N 1
ATOM 679 C CA . ASN A 1 81 ? 6.758 12.867 13.922 1 84.19 81 ASN A CA 1
ATOM 680 C C . ASN A 1 81 ? 7.051 14.367 13.852 1 84.19 81 ASN A C 1
ATOM 682 O O . ASN A 1 81 ? 8.117 14.812 14.281 1 84.19 81 ASN A O 1
ATOM 686 N N . LEU A 1 82 ? 6.207 15.117 13.359 1 68 82 LEU A N 1
ATOM 687 C CA . LEU A 1 82 ? 6.402 16.562 13.258 1 68 82 LEU A CA 1
ATOM 688 C C . LEU A 1 82 ? 6.012 17.25 14.555 1 68 82 LEU A C 1
ATOM 690 O O . LEU A 1 82 ? 6.281 18.438 14.734 1 68 82 LEU A O 1
ATOM 694 N N . LYS A 1 83 ? 5.48 16.484 15.523 1 65.81 83 LYS A N 1
ATOM 695 C CA . LYS A 1 83 ? 5.141 17.062 16.812 1 65.81 83 LYS A CA 1
ATOM 696 C C . LYS A 1 83 ? 6.309 16.969 17.797 1 65.81 83 LYS A C 1
ATOM 698 O O . LYS A 1 83 ? 7.074 16 17.75 1 65.81 83 LYS A O 1
ATOM 703 N N . MET B 1 1 ? -8.375 22.062 4.848 1 88.06 1 MET B N 1
ATOM 704 C CA . MET B 1 1 ? -8.164 20.625 4.973 1 88.06 1 MET B CA 1
ATOM 705 C C . MET B 1 1 ? -8.766 19.875 3.785 1 88.06 1 MET B C 1
ATOM 707 O O . MET B 1 1 ? -8.219 18.859 3.346 1 88.06 1 MET B O 1
ATOM 711 N N . GLU B 1 2 ? -9.727 20.516 3.227 1 91.62 2 GLU B N 1
ATOM 712 C CA . GLU B 1 2 ? -10.492 19.828 2.189 1 91.62 2 GLU B CA 1
ATOM 713 C C . GLU B 1 2 ? -9.648 19.625 0.934 1 91.62 2 GLU B C 1
ATOM 715 O O . GLU B 1 2 ? -9.742 18.578 0.286 1 91.62 2 GLU B O 1
ATOM 720 N N . LYS B 1 3 ? -8.812 20.547 0.671 1 94.5 3 LYS B N 1
ATOM 721 C CA . LYS B 1 3 ? -7.949 20.391 -0.5 1 94.5 3 LYS B CA 1
ATOM 722 C C . LYS B 1 3 ? -6.977 19.234 -0.328 1 94.5 3 LYS B C 1
ATOM 724 O O . LYS B 1 3 ? -6.789 18.438 -1.247 1 94.5 3 LYS B O 1
ATOM 729 N N . PHE B 1 4 ? -6.395 19.094 0.852 1 95.75 4 PHE B N 1
ATOM 730 C CA . PHE B 1 4 ? -5.488 17.984 1.158 1 95.75 4 PHE B CA 1
ATOM 731 C C . PHE B 1 4 ? -6.203 16.641 1.031 1 95.75 4 PHE B C 1
ATOM 733 O O . PHE B 1 4 ? -5.672 15.711 0.436 1 95.75 4 PHE B O 1
ATOM 740 N N . ARG B 1 5 ? -7.383 16.641 1.496 1 95.94 5 ARG B N 1
ATOM 741 C CA . ARG B 1 5 ? -8.141 15.406 1.509 1 95.94 5 ARG B CA 1
ATOM 742 C C . ARG B 1 5 ? -8.516 14.977 0.093 1 95.94 5 ARG B C 1
ATOM 744 O O . ARG B 1 5 ? -8.5 13.789 -0.227 1 95.94 5 ARG B O 1
ATOM 751 N N . LYS B 1 6 ? -8.852 15.93 -0.667 1 97.44 6 LYS B N 1
ATOM 752 C CA . LYS B 1 6 ? -9.18 15.633 -2.059 1 97.44 6 LYS B CA 1
ATOM 753 C C . LYS B 1 6 ? -7.977 15.055 -2.795 1 97.44 6 LYS B C 1
ATOM 755 O O . LYS B 1 6 ? -8.109 14.094 -3.557 1 97.44 6 LYS B O 1
ATOM 760 N N . GLU B 1 7 ? -6.828 15.594 -2.531 1 98.25 7 GLU B N 1
ATOM 761 C CA . GLU B 1 7 ? -5.605 15.094 -3.15 1 98.25 7 GLU B CA 1
ATOM 762 C C . GLU B 1 7 ? -5.297 13.672 -2.695 1 98.25 7 GLU B C 1
ATOM 764 O O . GLU B 1 7 ? -4.965 12.812 -3.512 1 98.25 7 GLU B O 1
ATOM 769 N N . ILE B 1 8 ? -5.414 13.43 -1.424 1 98.5 8 ILE B N 1
ATOM 770 C CA . ILE B 1 8 ? -5.156 12.109 -0.858 1 98.5 8 ILE B CA 1
ATOM 771 C C . ILE B 1 8 ? -6.152 11.102 -1.424 1 98.5 8 ILE B C 1
ATOM 773 O O . ILE B 1 8 ? -5.777 9.984 -1.787 1 98.5 8 ILE B O 1
ATOM 777 N N . ASP B 1 9 ? -7.418 11.586 -1.544 1 98 9 ASP B N 1
ATOM 778 C CA . ASP B 1 9 ? -8.445 10.695 -2.072 1 98 9 ASP B CA 1
ATOM 779 C C . ASP B 1 9 ? -8.133 10.281 -3.508 1 98 9 ASP B C 1
ATOM 781 O O . ASP B 1 9 ? -8.359 9.133 -3.893 1 98 9 ASP B O 1
ATOM 785 N N . GLU B 1 10 ? -7.676 11.148 -4.305 1 98.44 10 GLU B N 1
ATOM 786 C CA . GLU B 1 10 ? -7.305 10.859 -5.684 1 98.44 10 GLU B CA 1
ATOM 787 C C . GLU B 1 10 ? -6.133 9.883 -5.746 1 98.44 10 GLU B C 1
ATOM 789 O O . GLU B 1 10 ? -6.148 8.93 -6.527 1 98.44 10 GLU B O 1
ATOM 794 N N . ILE B 1 11 ? -5.141 10.125 -4.926 1 98.75 11 ILE B N 1
ATOM 795 C CA . ILE B 1 11 ? -3.971 9.25 -4.871 1 98.75 11 ILE B CA 1
ATOM 796 C C . ILE B 1 11 ? -4.387 7.859 -4.406 1 98.75 11 ILE B C 1
ATOM 798 O O . ILE B 1 11 ? -3.973 6.852 -4.984 1 98.75 11 ILE B O 1
ATOM 802 N N . ASP B 1 12 ? -5.254 7.832 -3.377 1 98.5 12 ASP B N 1
ATOM 803 C CA . ASP B 1 12 ? -5.715 6.555 -2.84 1 98.5 12 ASP B CA 1
ATOM 804 C C . ASP B 1 12 ? -6.469 5.754 -3.898 1 98.5 12 ASP B C 1
ATOM 806 O O . ASP B 1 12 ? -6.348 4.531 -3.963 1 98.5 12 ASP B O 1
ATOM 810 N N . SER B 1 13 ? -7.258 6.449 -4.691 1 97.88 13 SER B N 1
ATOM 811 C CA . SER B 1 13 ? -7.992 5.781 -5.762 1 97.88 13 SER B CA 1
ATOM 812 C C . SER B 1 13 ? -7.043 5.16 -6.781 1 97.88 13 SER B C 1
ATOM 814 O O . SER B 1 13 ? -7.27 4.043 -7.246 1 97.88 13 SER B O 1
ATOM 816 N N . GLU B 1 14 ? -6.016 5.844 -7.094 1 98.62 14 GLU B N 1
ATOM 817 C CA . GLU B 1 14 ? -5.02 5.324 -8.031 1 98.62 14 GLU B CA 1
ATOM 818 C C . GLU B 1 14 ? -4.27 4.137 -7.434 1 98.62 14 GLU B C 1
ATOM 820 O O . GLU B 1 14 ? -4.027 3.141 -8.117 1 98.62 14 GLU B O 1
ATOM 825 N N . ILE B 1 15 ? -3.91 4.215 -6.18 1 98.75 15 ILE B N 1
ATOM 826 C CA . ILE B 1 15 ? -3.211 3.129 -5.504 1 98.75 15 ILE B CA 1
ATOM 827 C C . ILE B 1 15 ? -4.09 1.881 -5.488 1 98.75 15 ILE B C 1
ATOM 829 O O . ILE B 1 15 ? -3.619 0.778 -5.773 1 98.75 15 ILE B O 1
ATOM 833 N N . ALA B 1 16 ? -5.371 2.09 -5.207 1 98.56 16 ALA B N 1
ATOM 834 C CA . ALA B 1 16 ? -6.293 0.956 -5.172 1 98.56 16 ALA B CA 1
ATOM 835 C C . ALA B 1 16 ? -6.371 0.273 -6.535 1 98.56 16 ALA B C 1
ATOM 837 O O . ALA B 1 16 ? -6.379 -0.957 -6.621 1 98.56 16 ALA B O 1
ATOM 838 N N . ARG B 1 17 ? -6.434 1.072 -7.547 1 98.31 17 ARG B N 1
ATOM 839 C CA . ARG B 1 17 ? -6.488 0.529 -8.898 1 98.31 17 ARG B CA 1
ATOM 840 C C . ARG B 1 17 ? -5.223 -0.259 -9.227 1 98.31 17 ARG B C 1
ATOM 842 O O . ARG B 1 17 ? -5.293 -1.351 -9.789 1 98.31 17 ARG B O 1
ATOM 849 N N . LEU B 1 18 ? -4.074 0.24 -8.898 1 98.88 18 LEU B N 1
ATOM 850 C CA . LEU B 1 18 ? -2.803 -0.435 -9.133 1 98.88 18 LEU B CA 1
ATOM 851 C C . LEU B 1 18 ? -2.713 -1.72 -8.312 1 98.88 18 LEU B C 1
ATOM 853 O O . LEU B 1 18 ? -2.234 -2.742 -8.805 1 98.88 18 LEU B O 1
ATOM 857 N N . LEU B 1 19 ? -3.209 -1.7 -7.082 1 98.88 19 LEU B N 1
ATOM 858 C CA . LEU B 1 19 ? -3.207 -2.891 -6.238 1 98.88 19 LEU B CA 1
ATOM 859 C C . LEU B 1 19 ? -4.102 -3.975 -6.828 1 98.88 19 LEU B C 1
ATOM 861 O O . LEU B 1 19 ? -3.762 -5.16 -6.785 1 98.88 19 LEU B O 1
ATOM 865 N N . GLU B 1 20 ? -5.254 -3.496 -7.34 1 98.75 20 GLU B N 1
ATOM 866 C CA . GLU B 1 20 ? -6.145 -4.445 -7.996 1 98.75 20 GLU B CA 1
ATOM 867 C C . GLU B 1 20 ? -5.438 -5.168 -9.141 1 98.75 20 GLU B C 1
ATOM 869 O O . GLU B 1 20 ? -5.523 -6.395 -9.258 1 98.75 20 GLU B O 1
ATOM 874 N N . GLU B 1 21 ? -4.785 -4.387 -9.945 1 98.75 21 GLU B N 1
ATOM 875 C CA . GLU B 1 21 ? -4.023 -4.957 -11.055 1 98.75 21 GLU B CA 1
ATOM 876 C C . GLU B 1 21 ? -2.926 -5.891 -10.547 1 98.75 21 GLU B C 1
ATOM 878 O O . GLU B 1 21 ? -2.76 -7 -11.062 1 98.75 21 GLU B O 1
ATOM 883 N N . ARG B 1 22 ? -2.184 -5.543 -9.609 1 98.81 22 ARG B N 1
ATOM 884 C CA . ARG B 1 22 ? -1.092 -6.328 -9.039 1 98.81 22 ARG B CA 1
ATOM 885 C C . ARG B 1 22 ? -1.599 -7.66 -8.5 1 98.81 22 ARG B C 1
ATOM 887 O O . ARG B 1 22 ? -0.968 -8.703 -8.711 1 98.81 22 ARG B O 1
ATOM 894 N N . PHE B 1 23 ? -2.697 -7.559 -7.793 1 98.69 23 PHE B N 1
ATOM 895 C CA . PHE B 1 23 ? -3.227 -8.75 -7.141 1 98.69 23 PHE B CA 1
ATOM 896 C C . PHE B 1 23 ? -3.799 -9.719 -8.164 1 98.69 23 PHE B C 1
ATOM 898 O O . PHE B 1 23 ? -3.738 -10.938 -7.977 1 98.69 23 PHE B O 1
ATOM 905 N N . GLU B 1 24 ? -4.312 -9.133 -9.266 1 98.5 24 GLU B N 1
ATOM 906 C CA . GLU B 1 24 ? -4.711 -10.008 -10.367 1 98.5 24 GLU B CA 1
ATOM 907 C C . GLU B 1 24 ? -3.516 -10.781 -10.914 1 98.5 24 GLU B C 1
ATOM 909 O O . GLU B 1 24 ? -3.6 -11.984 -11.148 1 98.5 24 GLU B O 1
ATOM 914 N N . ILE B 1 25 ? -2.424 -10.125 -11.102 1 98.5 25 ILE B N 1
ATOM 915 C CA . ILE B 1 25 ? -1.199 -10.766 -11.562 1 98.5 25 ILE B CA 1
ATOM 916 C C . ILE B 1 25 ? -0.748 -11.805 -10.531 1 98.5 25 ILE B C 1
ATOM 918 O O . ILE B 1 25 ? -0.312 -12.898 -10.898 1 98.5 25 ILE B O 1
ATOM 922 N N . CYS B 1 26 ? -0.85 -11.523 -9.234 1 98.12 26 CYS B N 1
ATOM 923 C CA . CYS B 1 26 ? -0.48 -12.461 -8.18 1 98.12 26 CYS B CA 1
ATOM 924 C C . CYS B 1 26 ? -1.321 -13.734 -8.258 1 98.12 26 CYS B C 1
ATOM 926 O O . CYS B 1 26 ? -0.82 -14.828 -8.023 1 98.12 26 CYS B O 1
ATOM 928 N N . SER B 1 27 ? -2.59 -13.477 -8.555 1 97.81 27 SER B N 1
ATOM 929 C CA . SER B 1 27 ? -3.467 -14.633 -8.719 1 97.81 27 SER B CA 1
ATOM 930 C C . SER B 1 27 ? -2.982 -15.539 -9.852 1 97.81 27 SER B C 1
ATOM 932 O O . SER B 1 27 ? -2.932 -16.766 -9.695 1 97.81 27 SER B O 1
ATOM 934 N N . GLU B 1 28 ? -2.607 -14.938 -10.93 1 97.44 28 GLU B N 1
ATOM 935 C CA . GLU B 1 28 ? -2.08 -15.68 -12.07 1 97.44 28 GLU B CA 1
ATOM 936 C C . GLU B 1 28 ? -0.776 -16.391 -11.711 1 97.44 28 GLU B C 1
ATOM 938 O O . GLU B 1 28 ? -0.554 -17.531 -12.109 1 97.44 28 GLU B O 1
ATOM 943 N N . ILE B 1 29 ? 0.061 -15.773 -10.992 1 97.25 29 ILE B N 1
ATOM 944 C CA . ILE B 1 29 ? 1.318 -16.359 -10.539 1 97.25 29 ILE B CA 1
ATOM 945 C C . ILE B 1 29 ? 1.035 -17.562 -9.648 1 97.25 29 ILE B C 1
ATOM 947 O O . ILE B 1 29 ? 1.68 -18.609 -9.781 1 97.25 29 ILE B O 1
ATOM 951 N N . GLY B 1 30 ? 0.092 -17.375 -8.773 1 96.62 30 GLY B N 1
ATOM 952 C CA . GLY B 1 30 ? -0.287 -18.484 -7.91 1 96.62 30 GLY B CA 1
ATOM 953 C C . GLY B 1 30 ? -0.717 -19.719 -8.68 1 96.62 30 GLY B C 1
ATOM 954 O O . GLY B 1 30 ? -0.31 -20.844 -8.352 1 96.62 30 GLY B O 1
ATOM 955 N N . GLU B 1 31 ? -1.549 -19.469 -9.688 1 96.38 31 GLU B N 1
ATOM 956 C CA . GLU B 1 31 ? -1.997 -20.578 -10.539 1 96.38 31 GLU B CA 1
ATOM 957 C C . GLU B 1 31 ? -0.818 -21.25 -11.234 1 96.38 31 GLU B C 1
ATOM 959 O O . GLU B 1 31 ? -0.739 -22.484 -11.273 1 96.38 31 GLU B O 1
ATOM 964 N N . PHE B 1 32 ? 0.005 -20.422 -11.805 1 95.81 32 PHE B N 1
ATOM 965 C CA . PHE B 1 32 ? 1.189 -20.922 -12.484 1 95.81 32 PHE B CA 1
ATOM 966 C C . PHE B 1 32 ? 2.035 -21.766 -11.547 1 95.81 32 PHE B C 1
ATOM 968 O O . PHE B 1 32 ? 2.455 -22.875 -11.906 1 95.81 32 PHE B O 1
ATOM 975 N N . LYS B 1 33 ? 2.285 -21.328 -10.375 1 96.12 33 LYS B N 1
ATOM 976 C CA . LYS B 1 33 ? 3.117 -22.047 -9.414 1 96.12 33 LYS B CA 1
ATOM 977 C C . LYS B 1 33 ? 2.469 -23.359 -8.984 1 96.12 33 LYS B C 1
ATOM 979 O O . LYS B 1 33 ? 3.146 -24.375 -8.867 1 96.12 33 LYS B O 1
ATOM 984 N N . SER B 1 34 ? 1.172 -23.234 -8.742 1 95.38 34 SER B N 1
ATOM 985 C CA . SER B 1 34 ? 0.43 -24.438 -8.352 1 95.38 34 SER B CA 1
ATOM 986 C C . SER B 1 34 ? 0.527 -25.516 -9.414 1 95.38 34 SER B C 1
ATOM 988 O O . SER B 1 34 ? 0.836 -26.672 -9.109 1 95.38 34 SER B O 1
ATOM 990 N N . LYS B 1 35 ? 0.363 -25.172 -10.578 1 95.25 35 LYS B N 1
ATOM 991 C CA . LYS B 1 35 ? 0.395 -26.094 -11.703 1 95.25 35 LYS B CA 1
ATOM 992 C C . LYS B 1 35 ? 1.785 -26.703 -11.875 1 95.25 35 LYS B C 1
ATOM 994 O O . LYS B 1 35 ? 1.923 -27.828 -12.367 1 95.25 35 LYS B O 1
ATOM 999 N N . ASN B 1 36 ? 2.771 -26.016 -11.445 1 95.75 36 ASN B N 1
ATOM 1000 C CA . ASN B 1 36 ? 4.145 -26.453 -11.664 1 95.75 36 ASN B CA 1
ATOM 1001 C C . ASN B 1 36 ? 4.801 -26.906 -10.367 1 95.75 36 ASN B C 1
ATOM 1003 O O . ASN B 1 36 ? 6.02 -27.078 -10.305 1 95.75 36 ASN B O 1
ATOM 1007 N N . ASN B 1 37 ? 4.078 -26.938 -9.281 1 95.94 37 ASN B N 1
ATOM 1008 C CA . ASN B 1 37 ? 4.52 -27.391 -7.969 1 95.94 37 ASN B CA 1
ATOM 1009 C C . ASN B 1 37 ? 5.645 -26.531 -7.418 1 95.94 37 ASN B C 1
ATOM 1011 O O . ASN B 1 37 ? 6.652 -27.047 -6.926 1 95.94 37 ASN B O 1
ATOM 1015 N N . ILE B 1 38 ? 5.512 -25.328 -7.715 1 95.06 38 ILE B N 1
ATOM 1016 C CA . ILE B 1 38 ? 6.438 -24.328 -7.18 1 95.06 38 ILE B CA 1
ATOM 1017 C C . ILE B 1 38 ? 5.84 -23.703 -5.926 1 95.06 38 ILE B C 1
ATOM 1019 O O . ILE B 1 38 ? 4.648 -23.391 -5.891 1 95.06 38 ILE B O 1
ATOM 1023 N N . GLU B 1 39 ? 6.594 -23.484 -4.938 1 95.75 39 GLU B N 1
ATOM 1024 C CA . GLU B 1 39 ? 6.129 -22.906 -3.68 1 95.75 39 GLU B CA 1
ATOM 1025 C C . GLU B 1 39 ? 5.793 -21.438 -3.842 1 95.75 39 GLU B C 1
ATOM 1027 O O . GLU B 1 39 ? 6.422 -20.734 -4.633 1 95.75 39 GLU B O 1
ATOM 1032 N N . THR B 1 40 ? 4.844 -20.953 -3.07 1 96.25 40 THR B N 1
ATOM 1033 C CA . THR B 1 40 ? 4.461 -19.547 -3.08 1 96.25 40 THR B CA 1
ATOM 1034 C C . THR B 1 40 ? 5.594 -18.672 -2.559 1 96.25 40 THR B C 1
ATOM 1036 O O . THR B 1 40 ? 5.922 -17.656 -3.162 1 96.25 40 THR B O 1
ATOM 1039 N N . GLU B 1 41 ? 6.148 -19.188 -1.43 1 95.81 41 GLU B N 1
ATOM 1040 C CA . GLU B 1 41 ? 7.238 -18.422 -0.82 1 95.81 41 GLU B CA 1
ATOM 1041 C C . GLU B 1 41 ? 8.461 -18.375 -1.732 1 95.81 41 GLU B C 1
ATOM 1043 O O . GLU B 1 41 ? 8.836 -19.406 -2.316 1 95.81 41 GLU B O 1
ATOM 1048 N N . ASP B 1 42 ? 8.961 -17.219 -1.919 1 95.88 42 ASP B N 1
ATOM 1049 C CA . ASP B 1 42 ? 10.188 -16.969 -2.68 1 95.88 42 ASP B CA 1
ATOM 1050 C C . ASP B 1 42 ? 11.078 -15.945 -1.979 1 95.88 42 ASP B C 1
ATOM 1052 O O . ASP B 1 42 ? 11.047 -14.758 -2.312 1 95.88 42 ASP B O 1
ATOM 1056 N N . LYS B 1 43 ? 11.875 -16.406 -1.104 1 97.12 43 LYS B N 1
ATOM 1057 C CA . LYS B 1 43 ? 12.664 -15.562 -0.214 1 97.12 43 LYS B CA 1
ATOM 1058 C C . LYS B 1 43 ? 13.617 -14.672 -1.006 1 97.12 43 LYS B C 1
ATOM 1060 O O . LYS B 1 43 ? 13.867 -13.531 -0.623 1 97.12 43 LYS B O 1
ATOM 1065 N N . SER B 1 44 ? 14.141 -15.211 -2.033 1 96.88 44 SER B N 1
ATOM 1066 C CA . SER B 1 44 ? 15.062 -14.438 -2.863 1 96.88 44 SER B CA 1
ATOM 1067 C C . SER B 1 44 ? 14.352 -13.258 -3.525 1 96.88 44 SER B C 1
ATOM 1069 O O . SER B 1 44 ? 14.891 -12.148 -3.57 1 96.88 44 SER B O 1
ATOM 1071 N N . ARG B 1 45 ? 13.148 -13.562 -4.012 1 96.81 45 ARG B N 1
ATOM 1072 C CA . ARG B 1 45 ? 12.359 -12.5 -4.641 1 96.81 45 ARG B CA 1
ATOM 1073 C C . ARG B 1 45 ? 11.961 -11.445 -3.619 1 96.81 45 ARG B C 1
ATOM 1075 O O . ARG B 1 45 ? 12.047 -10.242 -3.895 1 96.81 45 ARG B O 1
ATOM 1082 N N . GLU B 1 46 ? 11.531 -11.891 -2.461 1 97.5 46 GLU B N 1
ATOM 1083 C CA . GLU B 1 46 ? 11.125 -10.977 -1.398 1 97.5 46 GLU B CA 1
ATOM 1084 C C . GLU B 1 46 ? 12.273 -10.062 -0.983 1 97.5 46 GLU B C 1
ATOM 1086 O O . GLU B 1 46 ? 12.094 -8.852 -0.837 1 97.5 46 GLU B O 1
ATOM 1091 N N . LYS B 1 47 ? 13.414 -10.625 -0.863 1 97.38 47 LYS B N 1
ATOM 1092 C CA . LYS B 1 47 ? 14.602 -9.852 -0.508 1 97.38 47 LYS B CA 1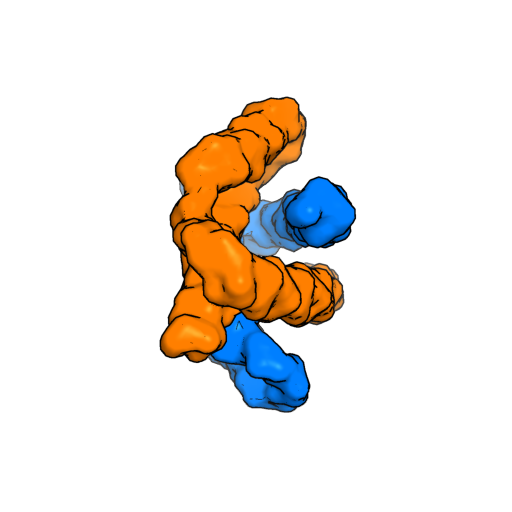
ATOM 1093 C C . LYS B 1 47 ? 14.898 -8.789 -1.56 1 97.38 47 LYS B C 1
ATOM 1095 O O . LYS B 1 47 ? 15.227 -7.648 -1.221 1 97.38 47 LYS B O 1
ATOM 1100 N N . LYS B 1 48 ? 14.797 -9.148 -2.748 1 97.06 48 LYS B N 1
ATOM 1101 C CA . LYS B 1 48 ? 15.062 -8.219 -3.846 1 97.06 48 LYS B CA 1
ATOM 1102 C C . LYS B 1 48 ? 14.086 -7.043 -3.82 1 97.06 48 LYS B C 1
ATOM 1104 O O . LYS B 1 48 ? 14.477 -5.906 -4.098 1 97.06 48 LYS B O 1
ATOM 1109 N N . ILE B 1 49 ? 12.852 -7.332 -3.527 1 96.75 49 ILE B N 1
ATOM 1110 C CA . ILE B 1 49 ? 11.82 -6.301 -3.463 1 96.75 49 ILE B CA 1
ATOM 1111 C C . ILE B 1 49 ? 12.188 -5.273 -2.395 1 96.75 49 ILE B C 1
ATOM 1113 O O . ILE B 1 49 ? 12.18 -4.066 -2.652 1 96.75 49 ILE B O 1
ATOM 1117 N N . PHE B 1 50 ? 12.562 -5.738 -1.228 1 96.75 50 PHE B N 1
ATOM 1118 C CA . PHE B 1 50 ? 12.898 -4.836 -0.13 1 96.75 50 PHE B CA 1
ATOM 1119 C C . PHE B 1 50 ? 14.211 -4.121 -0.396 1 96.75 50 PHE B C 1
ATOM 1121 O O . PHE B 1 50 ? 14.359 -2.939 -0.07 1 96.75 50 PHE B O 1
ATOM 1128 N N . GLU B 1 51 ? 15.141 -4.809 -0.993 1 96.94 51 GLU B N 1
ATOM 1129 C CA . GLU B 1 51 ? 16.422 -4.191 -1.351 1 96.94 51 GLU B CA 1
ATOM 1130 C C . GLU B 1 51 ? 16.219 -3.049 -2.342 1 96.94 51 GLU B C 1
ATOM 1132 O O . GLU B 1 51 ? 16.891 -2.021 -2.26 1 96.94 51 GLU B O 1
ATOM 1137 N N . LYS B 1 52 ? 15.344 -3.258 -3.262 1 96.81 52 LYS B N 1
ATOM 1138 C CA . LYS B 1 52 ? 15.055 -2.213 -4.238 1 96.81 52 LYS B CA 1
ATOM 1139 C C . LYS B 1 52 ? 14.531 -0.951 -3.557 1 96.81 52 LYS B C 1
ATOM 1141 O O . LYS B 1 52 ? 14.938 0.161 -3.904 1 96.81 52 LYS B O 1
ATOM 1146 N N . ILE B 1 53 ? 13.656 -1.184 -2.615 1 95.75 53 ILE B N 1
ATOM 1147 C CA . ILE B 1 53 ? 13.109 -0.047 -1.883 1 95.75 53 ILE B CA 1
ATOM 1148 C C . ILE B 1 53 ? 14.219 0.653 -1.108 1 95.75 53 ILE B C 1
ATOM 1150 O O . ILE B 1 53 ? 14.297 1.884 -1.099 1 95.75 53 ILE B O 1
ATOM 1154 N N . ASP B 1 54 ? 15.125 -0.156 -0.545 1 95.44 54 ASP B N 1
ATOM 1155 C CA . ASP B 1 54 ? 16.203 0.374 0.283 1 95.44 54 ASP B CA 1
ATOM 1156 C C . ASP B 1 54 ? 17.172 1.212 -0.548 1 95.44 54 ASP B C 1
ATOM 1158 O O . ASP B 1 54 ? 17.859 2.09 -0.017 1 95.44 54 ASP B O 1
ATOM 1162 N N . GLN B 1 55 ? 17.203 1.014 -1.76 1 96.5 55 GLN B N 1
ATOM 1163 C CA . GLN B 1 55 ? 18.172 1.669 -2.635 1 96.5 55 GLN B CA 1
ATOM 1164 C C . GLN B 1 55 ? 17.594 2.965 -3.207 1 96.5 55 GLN B C 1
ATOM 1166 O O . GLN B 1 55 ? 18.312 3.729 -3.857 1 96.5 55 GLN B O 1
ATOM 1171 N N . THR B 1 56 ? 16.344 3.197 -2.941 1 95.81 56 THR B N 1
ATOM 1172 C CA . THR B 1 56 ? 15.742 4.422 -3.453 1 95.81 56 THR B CA 1
ATOM 1173 C C . THR B 1 56 ? 16.141 5.621 -2.602 1 95.81 56 THR B C 1
ATOM 1175 O O . THR B 1 56 ? 16.609 5.457 -1.471 1 95.81 56 THR B O 1
ATOM 1178 N N . ASP B 1 57 ? 16.031 6.785 -3.238 1 95.56 57 ASP B N 1
ATOM 1179 C CA . ASP B 1 57 ? 16.297 8.023 -2.504 1 95.56 57 ASP B CA 1
ATOM 1180 C C . ASP B 1 57 ? 14.992 8.672 -2.041 1 95.56 57 ASP B C 1
ATOM 1182 O O . ASP B 1 57 ? 14.953 9.867 -1.767 1 95.56 57 ASP B O 1
ATOM 1186 N N . LEU B 1 58 ? 14 7.906 -1.926 1 96.94 58 LEU B N 1
ATOM 1187 C CA . LEU B 1 58 ? 12.703 8.438 -1.515 1 96.94 58 LEU B CA 1
ATOM 1188 C C . LEU B 1 58 ? 12.742 8.90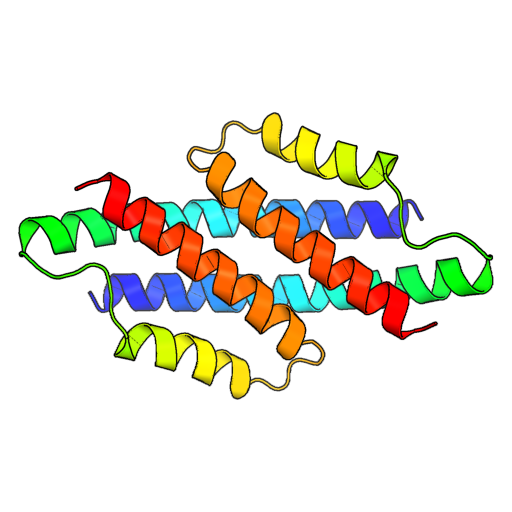6 -0.063 1 96.94 58 LEU B C 1
ATOM 1190 O O . LEU B 1 58 ? 13.312 8.227 0.794 1 96.94 58 LEU B O 1
ATOM 1194 N N . LYS B 1 59 ? 12.188 10.031 0.189 1 97.62 59 LYS B N 1
ATOM 1195 C CA . LYS B 1 59 ? 12.18 10.641 1.515 1 97.62 59 LYS B CA 1
ATOM 1196 C C . LYS B 1 59 ? 11.492 9.742 2.535 1 97.62 59 LYS B C 1
ATOM 1198 O O . LYS B 1 59 ? 11.914 9.664 3.688 1 97.62 59 LYS B O 1
ATOM 1203 N N . TYR B 1 60 ? 10.469 9.047 2.125 1 97.81 60 TYR B N 1
ATOM 1204 C CA . TYR B 1 60 ? 9.664 8.242 3.039 1 97.81 60 TYR B CA 1
ATOM 1205 C C . TYR B 1 60 ? 9.898 6.754 2.803 1 97.81 60 TYR B C 1
ATOM 1207 O O . TYR B 1 60 ? 8.969 5.949 2.939 1 97.81 60 TYR B O 1
ATOM 1215 N N . ARG B 1 61 ? 11.086 6.441 2.465 1 97.25 61 ARG B N 1
ATOM 1216 C CA . ARG B 1 61 ? 11.453 5.086 2.072 1 97.25 61 ARG B CA 1
ATOM 1217 C C . ARG B 1 61 ? 11.094 4.082 3.162 1 97.25 61 ARG B C 1
ATOM 1219 O O . ARG B 1 61 ? 10.625 2.98 2.867 1 97.25 61 ARG B O 1
ATOM 1226 N N . ASP B 1 62 ? 11.289 4.426 4.445 1 97.38 62 ASP B N 1
ATOM 1227 C CA . ASP B 1 62 ? 11.008 3.506 5.543 1 97.38 62 ASP B CA 1
ATOM 1228 C C . ASP B 1 62 ? 9.508 3.246 5.672 1 97.38 62 ASP B C 1
ATOM 1230 O O . ASP B 1 62 ? 9.078 2.109 5.887 1 97.38 62 ASP B O 1
ATOM 1234 N N . ASN B 1 63 ? 8.719 4.305 5.523 1 98.5 63 ASN B N 1
ATOM 1235 C CA . ASN B 1 63 ? 7.266 4.148 5.531 1 98.5 63 ASN B CA 1
ATOM 1236 C C . ASN B 1 63 ? 6.785 3.311 4.348 1 98.5 63 ASN B C 1
ATOM 1238 O O . ASN B 1 63 ? 5.914 2.455 4.5 1 98.5 63 ASN B O 1
ATOM 1242 N N . ILE B 1 64 ? 7.367 3.564 3.191 1 98.69 64 ILE B N 1
ATOM 1243 C CA . ILE B 1 64 ? 6.988 2.852 1.976 1 98.69 64 ILE B CA 1
ATOM 1244 C C . ILE B 1 64 ? 7.32 1.368 2.123 1 98.69 64 ILE B C 1
ATOM 1246 O O . ILE B 1 64 ? 6.543 0.507 1.704 1 98.69 64 ILE B O 1
ATOM 1250 N N . LYS B 1 65 ? 8.43 1.075 2.75 1 98.44 65 LYS B N 1
ATOM 1251 C CA . LYS B 1 65 ? 8.82 -0.311 2.982 1 98.44 65 LYS B CA 1
ATOM 1252 C C . LYS B 1 65 ? 7.785 -1.044 3.828 1 98.44 65 LYS B C 1
ATOM 1254 O O . LYS B 1 65 ? 7.477 -2.209 3.568 1 98.44 65 LYS B O 1
ATOM 1259 N N . GLU B 1 66 ? 7.27 -0.381 4.816 1 98.62 66 GLU B N 1
ATOM 1260 C CA . GLU B 1 66 ? 6.242 -0.974 5.664 1 98.62 66 GLU B CA 1
ATOM 1261 C C . GLU B 1 66 ? 4.984 -1.294 4.867 1 98.62 66 GLU B C 1
ATOM 1263 O O . GLU B 1 66 ? 4.367 -2.346 5.059 1 98.62 66 GLU B O 1
ATOM 1268 N N . VAL B 1 67 ? 4.602 -0.398 4.023 1 98.88 67 VAL B N 1
ATOM 1269 C CA . VAL B 1 67 ? 3.424 -0.621 3.189 1 98.88 67 VAL B CA 1
ATOM 1270 C C . VAL B 1 67 ? 3.688 -1.77 2.219 1 98.88 67 VAL B C 1
ATOM 1272 O O . VAL B 1 67 ? 2.836 -2.643 2.035 1 98.88 67 VAL B O 1
ATOM 1275 N N . GLU B 1 68 ? 4.898 -1.814 1.616 1 98.62 68 GLU B N 1
ATOM 1276 C CA . GLU B 1 68 ? 5.262 -2.879 0.687 1 98.62 68 GLU B CA 1
ATOM 1277 C C . GLU B 1 68 ? 5.246 -4.242 1.373 1 98.62 68 GLU B C 1
ATOM 1279 O O . GLU B 1 68 ? 4.859 -5.242 0.766 1 98.62 68 GLU B O 1
ATOM 1284 N N . ALA B 1 69 ? 5.66 -4.258 2.605 1 98.62 69 ALA B N 1
ATOM 1285 C CA . ALA B 1 69 ? 5.621 -5.504 3.365 1 98.62 69 ALA B CA 1
ATOM 1286 C C . ALA B 1 69 ? 4.191 -6.031 3.475 1 98.62 69 ALA B C 1
ATOM 1288 O O . ALA B 1 69 ? 3.959 -7.238 3.35 1 98.62 69 ALA B O 1
ATOM 1289 N N . LYS B 1 70 ? 3.285 -5.172 3.703 1 98.88 70 LYS B N 1
ATOM 1290 C CA . LYS B 1 70 ? 1.886 -5.578 3.787 1 98.88 70 LYS B CA 1
ATOM 1291 C C . LYS B 1 70 ? 1.364 -6.035 2.428 1 98.88 70 LYS B C 1
ATOM 1293 O O . LYS B 1 70 ? 0.608 -7.004 2.34 1 98.88 70 LYS B O 1
ATOM 1298 N N . ILE B 1 71 ? 1.774 -5.344 1.381 1 98.88 71 ILE B N 1
ATOM 1299 C CA . ILE B 1 71 ? 1.389 -5.746 0.033 1 98.88 71 ILE B CA 1
ATOM 1300 C C . ILE B 1 71 ? 1.881 -7.168 -0.241 1 98.88 71 ILE B C 1
ATOM 1302 O O . ILE B 1 71 ? 1.135 -8 -0.761 1 98.88 71 ILE B O 1
ATOM 1306 N N . LEU B 1 72 ? 3.115 -7.387 0.102 1 98.5 72 LEU B N 1
ATOM 1307 C CA . LEU B 1 72 ? 3.695 -8.711 -0.105 1 98.5 72 LEU B CA 1
ATOM 1308 C C . LEU B 1 72 ? 2.912 -9.773 0.66 1 98.5 72 LEU B C 1
ATOM 1310 O O . LEU B 1 72 ? 2.631 -10.844 0.126 1 98.5 72 LEU B O 1
ATOM 1314 N N . LEU B 1 73 ? 2.531 -9.469 1.889 1 98.38 73 LEU B N 1
ATOM 1315 C CA . LEU B 1 73 ? 1.766 -10.398 2.705 1 98.38 73 LEU B CA 1
ATOM 1316 C C . LEU B 1 73 ? 0.428 -10.727 2.049 1 98.38 73 LEU B C 1
ATOM 1318 O O . LEU B 1 73 ? 0.057 -11.898 1.933 1 98.38 73 LEU B O 1
ATOM 1322 N N . GLU B 1 74 ? -0.301 -9.672 1.629 1 98.62 74 GLU B N 1
ATOM 1323 C CA . GLU B 1 74 ? -1.599 -9.883 0.996 1 98.62 74 GLU B CA 1
ATOM 1324 C C . GLU B 1 74 ? -1.451 -10.617 -0.331 1 98.62 74 GLU B C 1
ATOM 1326 O O . GLU B 1 74 ? -2.322 -11.406 -0.71 1 98.62 74 GLU B O 1
ATOM 1331 N N . SER B 1 75 ? -0.346 -10.367 -1.055 1 98.44 75 SER B N 1
ATOM 1332 C CA . SER B 1 75 ? -0.062 -11.07 -2.303 1 98.44 75 SER B CA 1
ATOM 1333 C C . SER B 1 75 ? 0.099 -12.562 -2.07 1 98.44 75 SER B C 1
ATOM 1335 O O . SER B 1 75 ? -0.45 -13.375 -2.82 1 98.44 75 SER B O 1
ATOM 1337 N N . LYS B 1 76 ? 0.823 -12.938 -1.058 1 97.94 76 LYS B N 1
ATOM 1338 C CA . LYS B 1 76 ? 1.029 -14.352 -0.735 1 97.94 76 LYS B CA 1
ATOM 1339 C C . LYS B 1 76 ? -0.285 -15.023 -0.355 1 97.94 76 LYS B C 1
ATOM 1341 O O . LYS B 1 76 ? -0.523 -16.188 -0.715 1 97.94 76 LYS B O 1
ATOM 1346 N N . LYS B 1 77 ? -1.129 -14.328 0.386 1 98 77 LYS B N 1
ATOM 1347 C CA . LYS B 1 77 ? -2.439 -14.867 0.744 1 98 77 LYS B CA 1
ATOM 1348 C C . LYS B 1 77 ? -3.252 -15.203 -0.501 1 98 77 LYS B C 1
ATOM 1350 O O . LYS B 1 77 ? -3.893 -16.25 -0.563 1 98 77 LYS B O 1
ATOM 1355 N N . ILE B 1 78 ? -3.191 -14.281 -1.432 1 97.81 78 ILE B N 1
ATOM 1356 C CA . ILE B 1 78 ? -3.934 -14.453 -2.676 1 97.81 78 ILE B CA 1
ATOM 1357 C C . ILE B 1 78 ? -3.404 -15.672 -3.43 1 97.81 78 ILE B C 1
ATOM 1359 O O . ILE B 1 78 ? -4.184 -16.469 -3.953 1 97.81 78 ILE B O 1
ATOM 1363 N N . GLN B 1 79 ? -2.1 -15.82 -3.5 1 97.19 79 GLN B N 1
ATOM 1364 C CA . GLN B 1 79 ? -1.479 -16.953 -4.184 1 97.19 79 GLN B CA 1
ATOM 1365 C C . GLN B 1 79 ? -1.823 -18.266 -3.494 1 97.19 79 GLN B C 1
ATOM 1367 O O . GLN B 1 79 ? -2.021 -19.281 -4.156 1 97.19 79 GLN B O 1
ATOM 1372 N N . ASP B 1 80 ? -1.976 -18.234 -2.168 1 94.12 80 ASP B N 1
ATOM 1373 C CA . ASP B 1 80 ? -2.211 -19.453 -1.395 1 94.12 80 ASP B CA 1
ATOM 1374 C C . ASP B 1 80 ? -3.689 -19.844 -1.411 1 94.12 80 ASP B C 1
ATOM 1376 O O . ASP B 1 80 ? -4.039 -21 -1.154 1 94.12 80 ASP B O 1
ATOM 1380 N N . ASN B 1 81 ? -4.562 -18.844 -1.538 1 84.31 81 ASN B N 1
ATOM 1381 C CA . ASN B 1 81 ? -5.992 -19.141 -1.587 1 84.31 81 ASN B CA 1
ATOM 1382 C C . ASN B 1 81 ? -6.348 -20 -2.795 1 84.31 81 ASN B C 1
ATOM 1384 O O . ASN B 1 81 ? -7.395 -20.641 -2.811 1 84.31 81 ASN B O 1
ATOM 1388 N N . LEU B 1 82 ? -5.582 -20.016 -3.76 1 67.94 82 LEU B N 1
ATOM 1389 C CA . LEU B 1 82 ? -5.84 -20.828 -4.953 1 67.94 82 LEU B CA 1
ATOM 1390 C C . LEU B 1 82 ? -5.387 -22.266 -4.746 1 67.94 82 LEU B C 1
ATOM 1392 O O . LEU B 1 82 ? -5.695 -23.141 -5.562 1 67.94 82 LEU B O 1
ATOM 1396 N N . LYS B 1 83 ? -4.75 -22.562 -3.602 1 65.88 83 LYS B N 1
ATOM 1397 C CA . LYS B 1 83 ? -4.336 -23.938 -3.312 1 65.88 83 LYS B CA 1
ATOM 1398 C C . LYS B 1 83 ? -5.426 -24.688 -2.559 1 65.88 83 LYS B C 1
ATOM 1400 O O . LYS B 1 83 ? -6.148 -24.109 -1.752 1 65.88 83 LYS B O 1
#

Nearest PDB structures (foldseek):
  5j6f-assembly1_A-2  TM=9.247E-01  e=1.666E-03  Geobacillus sp. GHH01
  5j6f-assembly1_A-2  TM=9.249E-01  e=1.666E-03  Geobacillus sp. GHH01